Protein AF-X1HXK1-F1 (afdb_monomer_lite)

pLDDT: mean 86.17, std 13.36, range [52.28, 97.19]

Foldseek 3Di:
DDFPDQDPLETEEEDADPVVQVVCQVVFVVVQVVVCVVVVHNSHPYYHYDYDDDPPPPD

InterPro domains:
  IPR007922 DciA-like [PF05258] (1-47)

Organism: NCBI:txid412755

Secondary structure (DSSP, 8-state):
-EEEEEETTEEEEEESSHHHHHHHHHTHHHHHHHHHHHHTS---SEEEEEE--------

Radius of gyration: 13.25 Å; chains: 1; bounding box: 21×23×45 Å

Structure (mmCIF, N/CA/C/O backbone):
data_AF-X1HXK1-F1
#
_entry.id   AF-X1HXK1-F1
#
loop_
_atom_site.group_PDB
_atom_site.id
_atom_site.type_symbol
_atom_site.label_atom_id
_atom_site.label_alt_id
_atom_site.label_comp_id
_atom_site.label_asym_id
_atom_site.label_entity_id
_atom_site.label_seq_id
_atom_site.pdbx_PDB_ins_code
_atom_site.Cartn_x
_atom_site.Cartn_y
_atom_site.Cartn_z
_atom_site.occupancy
_atom_site.B_iso_or_equiv
_atom_site.auth_seq_id
_atom_site.auth_comp_id
_atom_site.auth_asym_id
_atom_site.auth_atom_id
_atom_site.pdbx_PDB_model_num
ATOM 1 N N . SER A 1 1 ? -0.050 4.943 -9.783 1.00 58.19 1 SER A N 1
ATOM 2 C CA . SER A 1 1 ? -0.704 3.649 -9.485 1.00 58.19 1 SER A CA 1
ATOM 3 C C . SER A 1 1 ? -2.201 3.891 -9.421 1.00 58.19 1 SER A C 1
ATOM 5 O O . SER A 1 1 ? -2.594 4.989 -9.058 1.00 58.19 1 SER A O 1
ATOM 7 N N . GLN A 1 2 ? -3.037 2.928 -9.811 1.00 59.09 2 GLN A N 1
ATOM 8 C CA . GLN A 1 2 ? -4.485 3.021 -9.573 1.00 59.09 2 GLN A CA 1
ATOM 9 C C . GLN A 1 2 ? -4.8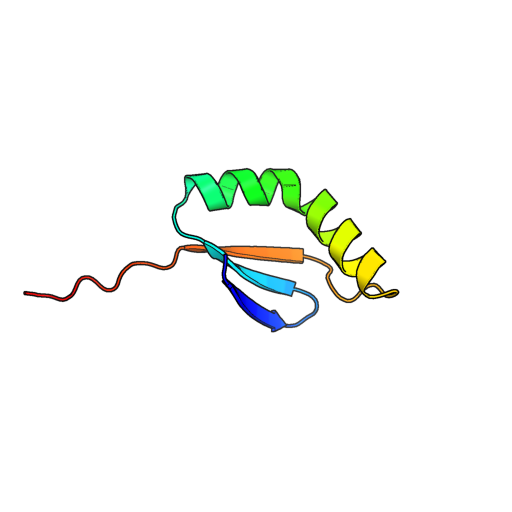59 2.085 -8.416 1.00 59.09 2 GLN A C 1
ATOM 11 O O . GLN A 1 2 ? -4.399 0.933 -8.431 1.00 59.09 2 GLN A O 1
ATOM 16 N N . PRO A 1 3 ? -5.644 2.542 -7.424 1.00 63.56 3 PRO A N 1
ATOM 17 C CA . PRO A 1 3 ? -6.167 1.667 -6.388 1.00 63.56 3 PRO A CA 1
ATOM 18 C C . PRO A 1 3 ? -7.148 0.671 -6.996 1.00 63.56 3 PRO A C 1
ATOM 20 O O . PRO A 1 3 ? -8.010 1.032 -7.790 1.00 63.56 3 PRO A O 1
ATOM 23 N N . ILE A 1 4 ? -6.949 -0.606 -6.679 1.00 71.19 4 ILE A N 1
ATOM 24 C CA . ILE A 1 4 ? -7.752 -1.709 -7.211 1.00 71.19 4 ILE A CA 1
ATOM 25 C C . ILE A 1 4 ? -8.902 -2.011 -6.251 1.00 71.19 4 ILE A C 1
ATOM 27 O O . ILE A 1 4 ? -10.027 -2.184 -6.700 1.00 71.19 4 ILE A O 1
ATOM 31 N N . LYS A 1 5 ? -8.612 -2.107 -4.946 1.00 81.94 5 LYS A N 1
ATOM 32 C CA . LYS A 1 5 ? -9.591 -2.353 -3.875 1.00 81.94 5 LYS A CA 1
ATOM 33 C C . LYS A 1 5 ? -8.937 -2.264 -2.495 1.00 81.94 5 LYS A C 1
ATOM 35 O O . LYS A 1 5 ? -7.718 -2.417 -2.390 1.00 81.94 5 LYS A O 1
ATOM 40 N N . ILE A 1 6 ? -9.757 -2.105 -1.459 1.00 84.62 6 ILE A N 1
ATOM 41 C CA . ILE A 1 6 ? -9.400 -2.403 -0.067 1.00 84.62 6 ILE A CA 1
ATOM 42 C C . ILE A 1 6 ? -10.150 -3.678 0.332 1.00 84.62 6 ILE A C 1
ATOM 44 O O . ILE A 1 6 ? -11.348 -3.784 0.089 1.00 84.62 6 ILE A O 1
ATOM 48 N N . GLN A 1 7 ? -9.448 -4.655 0.903 1.00 87.31 7 GLN A N 1
ATOM 49 C CA . GLN A 1 7 ? -10.035 -5.891 1.428 1.00 87.31 7 GLN A CA 1
ATOM 50 C C . GLN A 1 7 ? -9.266 -6.301 2.682 1.00 87.31 7 GLN A C 1
ATOM 52 O O . GLN A 1 7 ? -8.040 -6.312 2.645 1.00 87.31 7 GLN A O 1
ATOM 57 N N . ASP A 1 8 ? -9.961 -6.599 3.782 1.00 89.19 8 ASP A N 1
ATOM 58 C CA . ASP A 1 8 ? -9.347 -6.996 5.062 1.00 89.19 8 ASP A CA 1
ATOM 59 C C . ASP A 1 8 ? -8.265 -6.008 5.541 1.00 89.19 8 ASP A C 1
ATOM 61 O O . ASP A 1 8 ? -7.179 -6.389 5.975 1.00 89.19 8 ASP A O 1
ATOM 65 N N . LYS A 1 9 ? -8.543 -4.702 5.394 1.00 90.94 9 LYS A N 1
ATOM 66 C CA . LYS A 1 9 ? -7.603 -3.589 5.650 1.00 90.94 9 LYS A CA 1
ATOM 67 C C . LYS A 1 9 ? -6.332 -3.615 4.784 1.00 90.94 9 LYS A C 1
ATOM 69 O O . LYS A 1 9 ? -5.374 -2.893 5.048 1.00 90.94 9 LYS A O 1
ATOM 74 N N . CYS A 1 10 ? -6.311 -4.403 3.715 1.00 93.31 10 CYS A N 1
ATOM 75 C CA . CYS A 1 10 ? -5.232 -4.435 2.743 1.00 93.31 10 CYS A CA 1
ATOM 76 C C . CYS A 1 10 ? -5.603 -3.648 1.482 1.00 93.31 10 CYS A C 1
ATOM 78 O O . CYS A 1 10 ? -6.587 -3.957 0.808 1.00 93.31 10 CYS A O 1
ATOM 80 N N . LEU A 1 11 ? -4.793 -2.642 1.144 1.00 92.06 11 LEU A N 1
ATOM 81 C CA . LEU A 1 11 ? -4.938 -1.858 -0.080 1.00 92.06 11 LEU A CA 1
ATOM 82 C C . LEU A 1 11 ? -4.175 -2.519 -1.234 1.00 92.06 11 LEU A C 1
ATOM 84 O O . LEU A 1 11 ? -2.959 -2.694 -1.178 1.00 92.06 11 LEU A O 1
ATOM 88 N N . PHE A 1 12 ? -4.872 -2.837 -2.319 1.00 91.56 12 PHE A N 1
ATOM 89 C CA . PHE A 1 12 ? -4.273 -3.409 -3.523 1.00 91.56 12 PHE A CA 1
ATOM 90 C C . PHE A 1 12 ? -4.018 -2.310 -4.549 1.00 91.56 12 PHE A C 1
ATOM 92 O O . PHE A 1 12 ? -4.958 -1.657 -5.004 1.00 91.56 12 PHE A O 1
ATOM 99 N N . LEU A 1 13 ? -2.762 -2.129 -4.958 1.00 90.19 13 LEU A N 1
ATOM 100 C CA . LEU A 1 13 ? -2.360 -1.101 -5.918 1.00 90.19 13 LEU A CA 1
ATOM 101 C C . LEU A 1 13 ? -1.762 -1.721 -7.180 1.00 90.19 13 LEU A C 1
ATOM 103 O O . LEU A 1 13 ? -0.834 -2.527 -7.129 1.00 90.19 13 LEU A O 1
ATOM 107 N N . ALA A 1 14 ? -2.265 -1.294 -8.334 1.00 90.50 14 ALA A N 1
ATOM 108 C CA . ALA A 1 14 ? -1.679 -1.628 -9.625 1.00 90.50 14 ALA A CA 1
ATOM 109 C C . ALA A 1 14 ? -0.463 -0.733 -9.912 1.00 90.50 14 ALA A C 1
ATOM 111 O O . ALA A 1 14 ? -0.578 0.500 -9.893 1.00 90.50 14 ALA A O 1
ATOM 112 N N . VAL A 1 15 ? 0.673 -1.345 -10.249 1.00 89.56 15 VAL A N 1
ATOM 113 C CA . VAL A 1 15 ? 1.918 -0.659 -10.634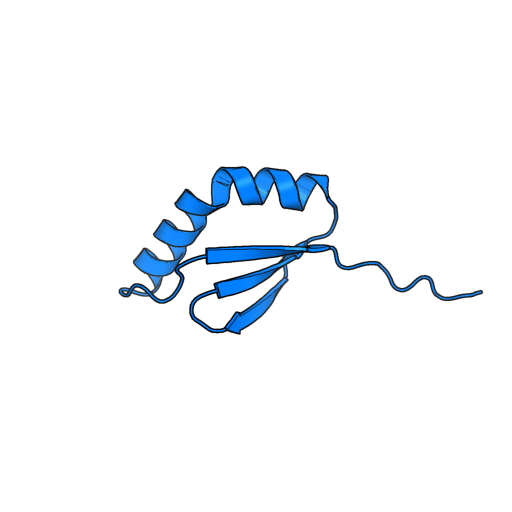 1.00 89.56 15 VAL A CA 1
ATOM 114 C C . VAL A 1 15 ? 2.400 -1.093 -12.018 1.00 89.56 15 VAL A C 1
ATOM 116 O O . VAL A 1 15 ? 2.010 -2.142 -12.532 1.00 89.56 15 VAL A O 1
ATOM 119 N N . LYS A 1 16 ? 3.227 -0.246 -12.639 1.00 85.50 16 LYS A N 1
ATOM 120 C CA . LYS A 1 16 ? 3.666 -0.400 -14.034 1.00 85.50 16 LYS A CA 1
ATOM 121 C C . LYS A 1 16 ? 4.844 -1.360 -14.225 1.00 85.50 16 LYS A C 1
ATOM 123 O O . LYS A 1 16 ? 5.035 -1.854 -15.326 1.00 85.50 16 LYS A O 1
ATOM 128 N N . SER A 1 17 ? 5.640 -1.616 -13.186 1.00 88.56 17 SER A N 1
ATOM 129 C CA . SER A 1 17 ? 6.807 -2.501 -13.273 1.00 88.56 17 SER A CA 1
ATOM 130 C C . SER A 1 17 ? 7.224 -3.060 -11.910 1.00 88.56 17 SER A C 1
ATOM 132 O O . SER A 1 17 ? 6.792 -2.561 -10.868 1.00 88.56 17 SER A O 1
ATOM 134 N N . ASN A 1 18 ? 8.097 -4.076 -11.932 1.00 89.88 18 ASN A N 1
ATOM 135 C CA . ASN A 1 18 ? 8.706 -4.673 -10.734 1.00 89.88 18 ASN A CA 1
ATOM 136 C C . ASN A 1 18 ? 9.538 -3.658 -9.945 1.00 89.88 18 ASN A C 1
ATOM 138 O O . ASN A 1 18 ? 9.483 -3.652 -8.722 1.00 89.88 18 ASN A O 1
ATOM 142 N N . VAL A 1 19 ? 10.256 -2.769 -10.637 1.00 92.62 19 VAL A N 1
ATOM 143 C CA . VAL A 1 19 ? 11.077 -1.727 -9.999 1.00 92.62 19 VAL A CA 1
ATOM 144 C C . VAL A 1 19 ? 10.205 -0.827 -9.119 1.00 92.62 19 VAL A C 1
ATOM 146 O O . VAL A 1 19 ? 10.490 -0.662 -7.938 1.00 92.62 19 VAL A O 1
ATOM 149 N N . TRP A 1 20 ? 9.074 -0.352 -9.654 1.00 91.62 20 TRP A N 1
ATOM 150 C CA . TRP A 1 20 ? 8.120 0.453 -8.887 1.00 91.62 20 TRP A CA 1
ATOM 151 C C . TRP A 1 20 ? 7.453 -0.330 -7.754 1.00 91.62 20 TRP A C 1
ATOM 153 O O . TRP A 1 20 ? 7.193 0.237 -6.698 1.00 91.62 20 TRP A O 1
ATOM 163 N N . ALA A 1 21 ? 7.176 -1.623 -7.949 1.00 92.12 21 ALA A N 1
ATOM 164 C CA . ALA A 1 21 ? 6.648 -2.467 -6.879 1.00 92.12 21 ALA A CA 1
ATOM 165 C C . ALA A 1 21 ? 7.633 -2.567 -5.704 1.00 92.12 21 ALA A C 1
ATOM 167 O O . ALA A 1 21 ? 7.217 -2.496 -4.550 1.00 92.12 21 ALA A O 1
ATOM 168 N N . ASN A 1 22 ? 8.926 -2.713 -6.000 1.00 94.12 22 ASN A N 1
ATOM 169 C CA . ASN A 1 22 ? 9.965 -2.852 -4.989 1.00 94.12 22 ASN A CA 1
ATOM 170 C C . ASN A 1 22 ? 10.187 -1.544 -4.219 1.00 94.12 22 ASN A C 1
ATOM 172 O O . ASN A 1 22 ? 10.137 -1.535 -2.993 1.00 94.12 22 ASN A O 1
ATOM 176 N N . GLU A 1 23 ? 10.3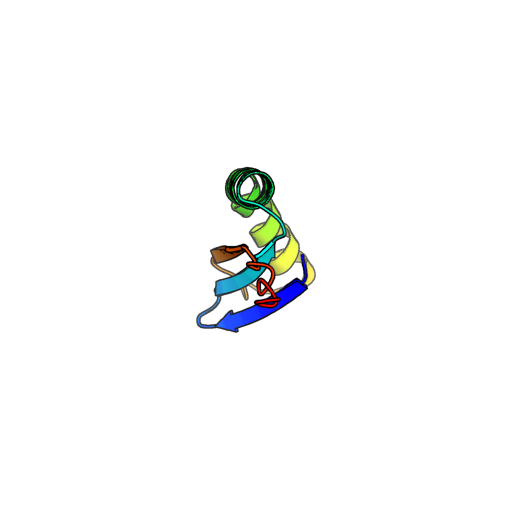35 -0.426 -4.933 1.00 93.69 23 GLU A N 1
ATOM 177 C CA . GLU A 1 23 ? 10.519 0.895 -4.320 1.00 93.69 23 GLU A CA 1
ATOM 178 C C . GLU A 1 23 ? 9.354 1.263 -3.387 1.00 93.69 23 GLU A C 1
ATOM 180 O O . GLU A 1 23 ? 9.559 1.684 -2.248 1.00 93.69 23 GLU A O 1
ATOM 185 N N . LEU A 1 24 ? 8.114 1.043 -3.834 1.00 94.06 24 LEU A N 1
ATOM 186 C CA . LEU A 1 24 ? 6.934 1.338 -3.023 1.00 94.06 24 LEU A CA 1
ATOM 187 C C . LEU A 1 24 ? 6.775 0.375 -1.840 1.00 94.06 24 LEU A C 1
ATOM 189 O O . LEU A 1 24 ? 6.274 0.785 -0.795 1.00 94.06 24 LEU A O 1
ATOM 193 N N . ASN A 1 25 ? 7.228 -0.876 -1.969 1.00 94.50 25 ASN A N 1
ATOM 194 C CA . ASN A 1 25 ? 7.264 -1.817 -0.850 1.00 94.50 25 ASN A CA 1
ATOM 195 C C . ASN A 1 25 ? 8.227 -1.366 0.251 1.00 94.50 25 ASN A C 1
ATOM 197 O O . ASN A 1 25 ? 7.865 -1.459 1.423 1.00 94.50 25 ASN A O 1
ATOM 201 N N . LEU A 1 26 ? 9.403 -0.836 -0.105 1.00 95.81 26 LEU A N 1
ATOM 202 C CA . LEU A 1 26 ? 10.367 -0.302 0.869 1.00 95.81 26 LEU A CA 1
ATOM 203 C C . LEU A 1 26 ? 9.778 0.864 1.673 1.00 95.81 26 LEU A C 1
ATOM 205 O O . LEU A 1 26 ? 10.056 1.010 2.859 1.00 95.81 26 LEU A O 1
ATOM 209 N N . ARG A 1 27 ? 8.913 1.663 1.041 1.00 94.75 27 ARG A N 1
ATOM 210 C CA . ARG A 1 27 ? 8.288 2.853 1.639 1.00 94.75 27 ARG A CA 1
ATOM 211 C C . ARG A 1 27 ? 6.858 2.624 2.131 1.00 94.75 27 ARG A C 1
ATOM 213 O O . ARG A 1 27 ? 6.154 3.578 2.464 1.00 94.75 27 ARG A O 1
ATOM 220 N N . LYS A 1 28 ? 6.387 1.372 2.174 1.00 94.56 28 LYS A N 1
ATOM 221 C CA . LYS A 1 28 ? 4.969 1.085 2.441 1.00 94.56 28 LYS A CA 1
ATOM 222 C C . LYS A 1 28 ? 4.518 1.509 3.839 1.00 94.56 28 LYS A C 1
ATOM 224 O O . LYS A 1 28 ? 3.357 1.863 3.998 1.00 94.56 28 LYS A O 1
ATOM 229 N N . GLY A 1 29 ? 5.419 1.497 4.824 1.00 95.56 29 GLY A N 1
ATOM 230 C CA . GLY A 1 29 ? 5.123 1.949 6.188 1.00 95.56 29 GLY A CA 1
ATOM 231 C C . GLY A 1 29 ? 4.682 3.413 6.213 1.00 95.56 29 GLY A C 1
ATOM 232 O O . GLY A 1 29 ? 3.574 3.709 6.653 1.00 95.56 29 GLY A O 1
ATOM 233 N N . GLU A 1 30 ? 5.483 4.300 5.611 1.00 96.44 30 GLU A N 1
ATOM 234 C CA . GLU A 1 30 ? 5.167 5.732 5.487 1.00 96.44 30 GLU A CA 1
ATOM 235 C C . GLU A 1 30 ? 3.833 5.972 4.767 1.00 96.44 30 GLU A C 1
ATOM 237 O O . GLU A 1 30 ? 3.065 6.866 5.126 1.00 96.44 30 GLU A O 1
ATOM 242 N N . LEU A 1 31 ? 3.553 5.183 3.724 1.00 94.50 31 LEU A N 1
ATOM 243 C CA . LEU A 1 31 ? 2.303 5.269 2.969 1.00 94.50 31 LEU A CA 1
ATOM 244 C C . LEU A 1 31 ? 1.097 4.890 3.833 1.00 94.50 31 LEU A C 1
ATOM 246 O O . LEU A 1 31 ? 0.105 5.614 3.835 1.00 94.50 31 LEU A O 1
ATOM 250 N N . ILE A 1 32 ? 1.186 3.788 4.580 1.00 95.88 32 ILE A N 1
ATOM 251 C CA . ILE A 1 32 ? 0.116 3.331 5.477 1.00 95.88 32 ILE A CA 1
ATOM 252 C C . ILE A 1 32 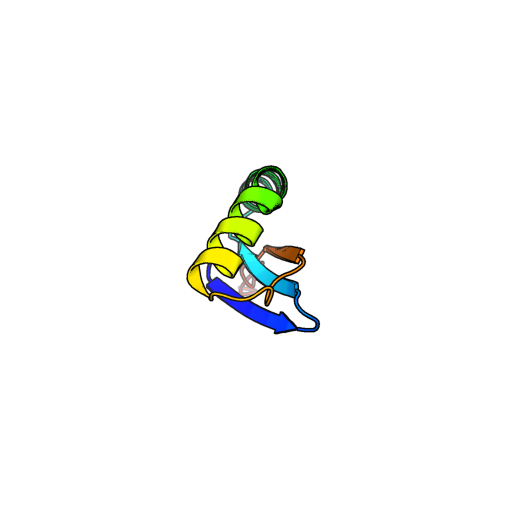? -0.169 4.383 6.550 1.00 95.88 32 ILE A C 1
ATOM 254 O O . ILE A 1 32 ? -1.330 4.698 6.810 1.00 95.88 32 ILE A O 1
ATOM 258 N N . GLU A 1 33 ? 0.876 4.954 7.149 1.00 97.00 33 GLU A N 1
ATOM 259 C CA . GLU A 1 33 ? 0.735 6.000 8.163 1.00 97.00 33 GLU A CA 1
ATOM 260 C C . GLU A 1 33 ? 0.051 7.248 7.613 1.00 97.00 33 GLU A C 1
ATOM 262 O O . GLU A 1 33 ? -0.887 7.750 8.231 1.00 97.00 33 GLU A O 1
ATOM 267 N N . LYS A 1 34 ? 0.474 7.730 6.437 1.00 96.19 34 LYS A N 1
ATOM 268 C CA . LYS A 1 34 ? -0.149 8.891 5.785 1.00 96.19 34 LYS A CA 1
ATOM 269 C C . LYS A 1 34 ? -1.625 8.645 5.488 1.00 96.19 34 LYS A C 1
ATOM 271 O O . LYS A 1 34 ? -2.446 9.478 5.853 1.00 96.19 34 LYS A O 1
ATOM 276 N N . ILE A 1 35 ? -1.955 7.492 4.903 1.00 93.94 35 ILE A N 1
ATOM 277 C CA . ILE A 1 35 ? -3.338 7.143 4.548 1.00 93.94 35 ILE A CA 1
ATOM 278 C C . ILE A 1 35 ? -4.222 7.084 5.796 1.00 93.94 35 ILE A C 1
ATOM 280 O O . ILE A 1 35 ? -5.277 7.706 5.829 1.00 93.94 35 ILE A O 1
ATOM 284 N N . ASN A 1 36 ? -3.792 6.369 6.838 1.00 95.44 36 ASN A N 1
ATOM 285 C CA . ASN A 1 36 ? -4.577 6.261 8.070 1.00 95.44 36 ASN A CA 1
ATOM 286 C C . ASN A 1 36 ? -4.705 7.604 8.797 1.00 95.44 36 ASN A C 1
ATOM 288 O O . ASN A 1 36 ? -5.744 7.890 9.383 1.00 95.44 36 ASN A O 1
ATOM 292 N N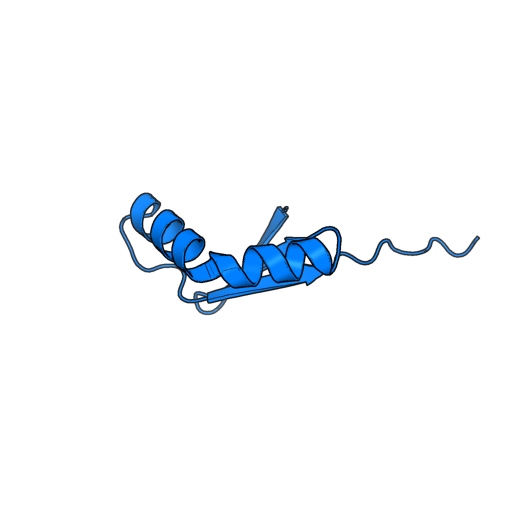 . ARG A 1 37 ? -3.661 8.442 8.757 1.00 97.19 37 ARG A N 1
ATOM 293 C CA . ARG A 1 37 ? -3.708 9.785 9.343 1.00 97.19 37 ARG A CA 1
ATOM 294 C C . ARG A 1 37 ? -4.708 10.681 8.618 1.00 97.19 37 ARG A C 1
ATOM 296 O O . ARG A 1 37 ? -5.459 11.380 9.284 1.00 97.19 37 ARG A O 1
ATOM 303 N N . GLU A 1 38 ? -4.727 10.654 7.287 1.00 95.81 38 GLU A N 1
ATOM 304 C CA . GLU A 1 38 ? -5.694 11.415 6.483 1.00 95.81 38 GLU A CA 1
ATOM 305 C C . GLU A 1 38 ? -7.125 10.888 6.642 1.00 95.81 38 GLU A C 1
ATOM 307 O O . GLU A 1 38 ? -8.067 11.674 6.641 1.00 95.81 38 GLU A O 1
ATOM 312 N N . ALA A 1 39 ? -7.292 9.578 6.838 1.00 92.19 39 ALA A N 1
ATOM 313 C CA . ALA A 1 39 ? -8.591 8.969 7.111 1.00 92.19 39 ALA A CA 1
ATOM 314 C C . ALA A 1 39 ? -9.109 9.236 8.537 1.00 92.19 39 ALA A C 1
ATOM 316 O O . ALA A 1 39 ? -10.294 9.055 8.795 1.00 92.19 39 ALA A O 1
ATOM 317 N N . GLY A 1 40 ? -8.239 9.629 9.476 1.00 95.25 40 GLY A N 1
ATOM 318 C CA . GLY A 1 40 ? -8.585 9.790 10.894 1.00 95.25 40 GLY A CA 1
ATOM 319 C C . GLY A 1 40 ? -8.765 8.470 11.658 1.00 95.25 40 GLY A C 1
ATOM 320 O O . GLY A 1 40 ? -9.038 8.485 12.856 1.00 95.25 40 GLY A O 1
ATOM 321 N N . GLU A 1 41 ? -8.574 7.324 11.003 1.00 92.88 41 GLU A N 1
ATOM 322 C CA . GLU A 1 41 ? -8.714 5.990 11.587 1.00 92.88 41 GLU A CA 1
ATOM 323 C C . GLU A 1 41 ? -7.790 4.955 10.918 1.00 92.88 41 GLU A C 1
ATOM 325 O O . GLU A 1 41 ? -7.279 5.141 9.813 1.00 92.88 41 GLU A O 1
ATOM 330 N N . LYS A 1 42 ? -7.553 3.821 11.595 1.00 92.38 42 LYS A N 1
ATOM 331 C CA . LYS A 1 42 ? -6.692 2.731 11.094 1.00 92.38 42 LYS A CA 1
ATOM 332 C C . LYS A 1 42 ? -7.449 1.798 10.139 1.00 92.38 42 LYS A C 1
ATOM 334 O O . LYS A 1 42 ? -7.792 0.663 10.500 1.00 92.38 42 LYS A O 1
ATOM 339 N N . ILE A 1 43 ? -7.672 2.280 8.917 1.00 93.56 43 ILE A N 1
ATOM 340 C CA . ILE A 1 43 ? -8.356 1.559 7.830 1.00 93.56 43 ILE A CA 1
ATOM 341 C C . ILE A 1 43 ? -7.431 0.661 7.002 1.00 93.56 43 ILE A C 1
ATOM 343 O O . ILE A 1 43 ? -7.891 -0.345 6.463 1.00 93.56 43 ILE A O 1
ATOM 347 N N . ILE A 1 44 ? -6.135 0.977 6.923 1.00 95.25 44 ILE A N 1
ATOM 348 C CA . ILE A 1 44 ? -5.132 0.205 6.183 1.00 95.25 44 ILE A CA 1
ATOM 349 C C . ILE A 1 44 ? -4.099 -0.389 7.146 1.00 95.25 44 ILE A C 1
ATOM 351 O O . ILE A 1 44 ? -3.471 0.324 7.923 1.00 95.25 44 ILE A O 1
ATOM 355 N N . SER A 1 45 ? -3.878 -1.698 7.071 1.00 95.25 45 SER A N 1
ATOM 356 C CA . SER A 1 45 ? -2.823 -2.425 7.790 1.00 95.25 45 SER A CA 1
ATOM 357 C C . SER A 1 45 ? -1.691 -2.889 6.868 1.00 95.25 45 SER A C 1
ATOM 359 O O . SER A 1 45 ? -0.581 -3.139 7.333 1.00 95.25 45 SER A O 1
ATOM 361 N N . ASN A 1 46 ? -1.949 -3.006 5.561 1.00 95.00 46 ASN A N 1
ATOM 362 C CA . ASN A 1 46 ? -0.960 -3.442 4.580 1.00 95.00 46 ASN A CA 1
ATOM 363 C C . ASN A 1 46 ? -1.278 -2.909 3.175 1.00 95.00 46 ASN A C 1
ATOM 365 O O . ASN A 1 46 ? -2.432 -2.639 2.843 1.00 95.00 46 ASN A O 1
ATOM 369 N N . ILE A 1 47 ? -0.262 -2.833 2.317 1.00 94.69 47 ILE A N 1
ATOM 370 C CA . ILE A 1 47 ? -0.409 -2.481 0.901 1.00 94.69 47 ILE A CA 1
ATOM 371 C C . ILE A 1 47 ? 0.247 -3.575 0.058 1.00 94.69 47 ILE A C 1
ATOM 373 O O . ILE A 1 47 ? 1.386 -3.961 0.320 1.00 94.69 47 ILE A O 1
ATOM 377 N N . LEU A 1 48 ? -0.467 -4.069 -0.954 1.00 92.81 48 LEU A N 1
ATOM 378 C CA . LEU A 1 48 ? 0.039 -5.049 -1.913 1.00 92.81 48 LEU A CA 1
ATOM 379 C C . LEU A 1 48 ? 0.112 -4.439 -3.311 1.00 92.81 48 LEU A C 1
ATOM 381 O O . LEU A 1 48 ? -0.899 -4.041 -3.894 1.00 92.81 48 LEU A O 1
ATOM 385 N N . PHE A 1 49 ? 1.318 -4.416 -3.874 1.00 92.44 49 PHE A N 1
ATOM 386 C CA . PHE A 1 49 ? 1.572 -3.908 -5.217 1.00 92.44 49 PHE A CA 1
ATOM 387 C C . PHE A 1 49 ? 1.546 -5.055 -6.228 1.00 92.44 49 PHE A C 1
ATOM 389 O O . PHE A 1 49 ? 2.320 -6.006 -6.126 1.00 92.44 49 PHE A O 1
ATOM 396 N N . LYS A 1 50 ? 0.658 -4.967 -7.222 1.00 88.31 50 LYS A N 1
ATOM 397 C CA . LYS A 1 50 ? 0.562 -5.931 -8.327 1.00 88.31 50 LYS A CA 1
ATOM 398 C C . LYS A 1 50 ? 0.937 -5.267 -9.640 1.00 88.31 50 LYS A C 1
ATOM 400 O O . LYS A 1 50 ? 0.457 -4.179 -9.954 1.00 88.31 50 LYS A O 1
ATOM 405 N N . ILE A 1 51 ? 1.752 -5.943 -10.442 1.00 87.31 51 ILE A N 1
ATOM 406 C CA . ILE A 1 51 ? 2.074 -5.466 -11.787 1.00 87.31 51 ILE A CA 1
ATOM 407 C C . ILE A 1 51 ? 0.863 -5.655 -12.679 1.00 87.31 51 ILE A C 1
ATOM 409 O O . ILE A 1 51 ? 0.352 -6.769 -12.818 1.00 87.31 51 ILE A O 1
ATOM 413 N N . ARG A 1 52 ? 0.430 -4.573 -13.329 1.00 78.06 52 ARG A N 1
ATOM 414 C CA . ARG A 1 52 ? -0.448 -4.714 -14.487 1.00 78.06 52 ARG A CA 1
ATOM 415 C C . ARG A 1 52 ? 0.396 -5.263 -15.621 1.00 78.06 52 ARG A C 1
ATOM 417 O O . ARG A 1 52 ? 1.185 -4.533 -16.210 1.00 78.06 52 ARG A O 1
ATOM 424 N N . ARG A 1 53 ? 0.239 -6.554 -15.914 1.00 68.50 53 ARG A N 1
ATOM 425 C CA . ARG A 1 53 ? 0.723 -7.077 -17.187 1.00 68.50 53 ARG A CA 1
ATOM 426 C C . ARG A 1 53 ? -0.054 -6.343 -18.281 1.00 68.50 53 ARG A C 1
ATOM 428 O O . ARG A 1 53 ? -1.290 -6.377 -18.232 1.00 68.50 53 ARG A O 1
ATOM 435 N N . PRO A 1 54 ? 0.605 -5.654 -19.225 1.00 63.75 54 PRO A N 1
ATOM 436 C CA . PRO A 1 54 ? -0.084 -5.313 -20.452 1.00 63.75 54 PRO A CA 1
ATOM 437 C C . PRO A 1 54 ? -0.586 -6.639 -21.025 1.00 63.75 54 PRO A C 1
ATOM 439 O O . PRO A 1 54 ? 0.169 -7.609 -21.103 1.00 63.75 54 PRO A O 1
ATOM 442 N N . ARG A 1 55 ? -1.886 -6.717 -21.327 1.00 58.69 55 ARG A N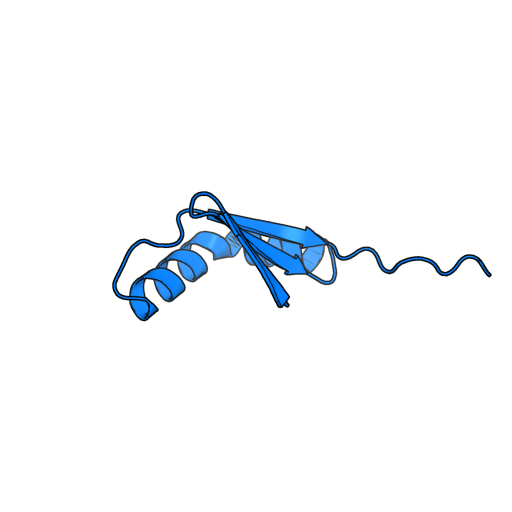 1
ATOM 443 C CA . ARG A 1 55 ? -2.388 -7.791 -22.182 1.00 58.69 55 ARG A CA 1
ATOM 444 C C . ARG A 1 55 ? -1.573 -7.660 -23.463 1.00 58.69 55 ARG A C 1
ATOM 446 O O . ARG A 1 55 ? -1.729 -6.657 -24.155 1.00 58.69 55 ARG A O 1
ATOM 453 N N . PHE A 1 56 ? -0.662 -8.598 -23.718 1.00 53.66 56 PHE A N 1
ATOM 454 C CA . PHE A 1 56 ? -0.164 -8.786 -25.069 1.00 53.66 56 PHE A CA 1
ATOM 455 C C . PHE A 1 56 ? -1.426 -9.010 -25.899 1.00 53.66 56 PHE A C 1
ATOM 457 O O . PHE A 1 56 ? -2.203 -9.918 -25.613 1.00 53.66 56 PHE A O 1
ATOM 464 N N . LYS A 1 57 ? -1.735 -8.067 -26.792 1.00 52.28 57 LYS A N 1
ATOM 465 C CA . LYS A 1 57 ? -2.668 -8.369 -27.864 1.00 52.28 57 LYS A CA 1
ATOM 466 C C . LYS A 1 57 ? -1.881 -9.320 -28.746 1.00 52.28 57 LYS A C 1
ATOM 468 O O . LYS A 1 57 ? -0.902 -8.882 -29.345 1.00 52.28 57 LYS A O 1
ATOM 473 N N . ASP A 1 58 ? -2.241 -10.595 -28.705 1.00 53.94 58 ASP A N 1
ATOM 474 C CA . ASP A 1 58 ? -1.806 -11.546 -29.717 1.00 53.94 58 ASP A CA 1
ATOM 475 C C . ASP A 1 58 ? -2.177 -10.922 -31.070 1.00 53.94 58 ASP A C 1
ATOM 477 O O . ASP A 1 58 ? -3.337 -10.558 -31.295 1.00 53.94 58 ASP A O 1
ATOM 481 N N . GLY A 1 59 ? -1.147 -10.618 -31.857 1.00 54.88 59 GLY A N 1
ATOM 482 C CA . GLY A 1 59 ? -1.267 -10.151 -33.234 1.00 54.88 59 GLY A CA 1
ATOM 483 C C . GLY A 1 59 ? -1.324 -11.328 -34.186 1.00 54.88 59 GLY A C 1
ATOM 484 O O . GLY A 1 59 ? -0.816 -12.407 -33.804 1.00 54.88 59 GLY A O 1
#

Sequence (59 aa):
SQPIKIQDKCLFLAVKSNVWANELNLRKGELIEKINREAGEKIISNILFKIRRPRFKDG